Protein AF-V4YIH6-F1 (afdb_monomer_lite)

Sequence (142 aa):
MHLYVDLVLTWILFLALFPMAFVWFRQVWAIAVKRDFSSVAVKNGESPPNPAKFAPFALAANLIAGTVVLSAIIGVVGANLAKDEWTAMAGITIWCKLFFNFALSRHAHWDKTQADKAAVKQAKADAKLALQQSKQEDAGAQ

Foldseek 3Di:
DVVVVVVVVLVVVLVVLVVLLVVLVVVLCCCPPVVDQQPALDDPSDGFPDSVVRSVVSNVLSVVLSVQSVVLNVCVVVVNDDSVGSCVSNVVSVVVSVVSSVVRSCVRNVVVVVVVVVVVVVVVVVVVVVVVVVVVVVVVVD

Secondary structure (DSSP, 8-state):
-HHHHHHHHHHHHHHHHHHHHHHHHHHHHHHHTS---TTSS-BTTBPPS-GGGTHHHHHHHHHHHHHHHHHHHHHHHTT-S-HHHHHHHHHHHHHHHHHHHHHHHHHHTHHHHHHHHHHHHHHHHHHHHHHHHHHHHHHH--

Structure (mmCIF, N/CA/C/O backbone):
data_AF-V4YIH6-F1
#
_entry.id   AF-V4YIH6-F1
#
loop_
_atom_site.group_PDB
_atom_site.id
_atom_site.type_symbol
_atom_site.label_atom_id
_atom_site.label_alt_id
_atom_site.label_comp_id
_atom_site.label_asym_id
_atom_site.label_entity_id
_atom_site.label_seq_id
_atom_site.pdbx_PDB_ins_code
_atom_site.Cartn_x
_atom_site.Cartn_y
_atom_site.Cartn_z
_atom_site.occupancy
_atom_site.B_iso_or_equiv
_atom_site.auth_seq_id
_atom_site.auth_comp_id
_atom_site.auth_asym_id
_atom_site.auth_atom_id
_atom_site.pdbx_PDB_model_num
ATOM 1 N N . MET A 1 1 ? 31.218 -5.957 -12.339 1.00 64.50 1 MET A N 1
ATOM 2 C CA . MET A 1 1 ? 30.318 -6.574 -11.337 1.00 64.50 1 MET A CA 1
ATOM 3 C C . MET A 1 1 ? 29.089 -5.704 -11.065 1.00 64.50 1 MET A C 1
ATOM 5 O O . MET A 1 1 ? 27.992 -6.229 -11.148 1.00 64.50 1 MET A O 1
ATOM 9 N N . HIS A 1 2 ? 29.247 -4.390 -10.855 1.00 75.50 2 HIS A N 1
ATOM 10 C CA . HIS A 1 2 ? 28.144 -3.454 -10.558 1.00 75.50 2 HIS A CA 1
ATOM 11 C C . HIS A 1 2 ? 26.990 -3.437 -11.580 1.00 75.50 2 HIS A C 1
ATOM 13 O O . HIS A 1 2 ? 25.839 -3.534 -11.180 1.00 75.50 2 HIS A O 1
ATOM 19 N N . LEU A 1 3 ? 27.281 -3.440 -12.888 1.00 84.12 3 LEU A N 1
ATOM 20 C CA . LEU A 1 3 ? 26.244 -3.387 -13.935 1.00 84.12 3 LEU A CA 1
ATOM 21 C C . LEU A 1 3 ? 25.251 -4.559 -13.886 1.00 84.12 3 LEU A C 1
ATOM 23 O O . LEU A 1 3 ? 24.055 -4.369 -14.079 1.00 84.12 3 LEU A O 1
ATOM 27 N N . TYR A 1 4 ? 25.735 -5.771 -13.610 1.00 90.50 4 TYR A N 1
ATOM 28 C CA . TYR A 1 4 ? 24.874 -6.952 -13.519 1.00 90.50 4 TYR A CA 1
ATOM 29 C C . TYR A 1 4 ? 24.016 -6.920 -12.257 1.00 90.50 4 TYR A C 1
ATOM 31 O O . TYR A 1 4 ? 22.849 -7.293 -12.306 1.00 90.50 4 TYR A O 1
ATOM 39 N N . VAL A 1 5 ? 24.579 -6.445 -11.144 1.00 91.56 5 VAL A N 1
ATOM 40 C CA . VAL A 1 5 ? 23.852 -6.309 -9.877 1.00 91.56 5 VAL A CA 1
ATOM 41 C C . VAL A 1 5 ? 22.720 -5.295 -10.028 1.00 91.56 5 VAL A C 1
ATOM 43 O O . VAL A 1 5 ? 21.579 -5.620 -9.713 1.00 91.56 5 VAL A O 1
ATOM 46 N N . ASP A 1 6 ? 23.002 -4.116 -10.584 1.00 90.00 6 ASP A N 1
ATOM 47 C CA . ASP A 1 6 ? 21.994 -3.070 -10.787 1.00 90.00 6 ASP A CA 1
ATOM 48 C C . ASP A 1 6 ? 20.891 -3.515 -11.750 1.00 90.00 6 ASP A C 1
ATOM 50 O O . ASP A 1 6 ? 19.710 -3.272 -11.493 1.00 90.00 6 ASP A O 1
ATOM 54 N N . LEU A 1 7 ? 21.260 -4.202 -12.836 1.00 92.00 7 LEU A N 1
ATOM 55 C CA . LEU A 1 7 ? 20.307 -4.766 -13.786 1.00 92.00 7 LEU A CA 1
ATOM 56 C C . LEU A 1 7 ? 19.383 -5.766 -13.080 1.00 92.00 7 LEU A C 1
ATOM 58 O O . LEU A 1 7 ? 18.164 -5.608 -13.116 1.00 92.00 7 LEU A O 1
ATOM 62 N N . VAL A 1 8 ? 19.952 -6.756 -12.387 1.00 94.94 8 VAL A N 1
ATOM 63 C CA . VAL A 1 8 ? 19.187 -7.797 -11.686 1.00 94.94 8 VAL A CA 1
ATOM 64 C C . VAL A 1 8 ? 18.275 -7.193 -10.615 1.00 94.94 8 VAL A C 1
ATOM 66 O O . VAL A 1 8 ? 17.094 -7.531 -10.573 1.00 94.94 8 VAL A O 1
ATOM 69 N N . LEU A 1 9 ? 18.770 -6.258 -9.796 1.00 92.25 9 LEU A N 1
ATOM 70 C CA . LEU A 1 9 ? 17.965 -5.574 -8.775 1.00 92.25 9 LEU A CA 1
ATOM 71 C C . LEU A 1 9 ? 16.793 -4.800 -9.386 1.00 92.25 9 LEU A C 1
ATOM 73 O O . LEU A 1 9 ? 15.673 -4.886 -8.885 1.00 92.25 9 LEU A O 1
ATOM 77 N N . THR A 1 10 ? 17.039 -4.083 -10.484 1.00 92.38 10 THR A N 1
ATOM 78 C CA . THR A 1 10 ? 16.014 -3.312 -11.202 1.00 92.38 10 THR A CA 1
ATOM 79 C C . THR A 1 10 ? 14.907 -4.229 -11.717 1.00 92.38 10 THR A C 1
ATOM 81 O O . THR A 1 10 ? 13.729 -3.961 -11.482 1.00 92.38 10 THR A O 1
ATOM 84 N N . TRP A 1 11 ? 15.271 -5.338 -12.368 1.00 93.44 11 TRP A N 1
ATOM 85 C CA . TRP A 1 11 ? 14.302 -6.304 -12.887 1.00 93.44 11 TRP A CA 1
ATOM 86 C C . TRP A 1 11 ? 13.526 -7.004 -11.773 1.00 93.44 11 TRP A C 1
ATOM 88 O O . TRP A 1 11 ? 12.318 -7.176 -11.905 1.00 93.44 11 TRP A O 1
ATOM 98 N N . ILE A 1 12 ? 14.170 -7.358 -10.657 1.00 94.69 12 ILE A N 1
ATOM 99 C CA . ILE A 1 12 ? 13.478 -7.954 -9.506 1.00 94.69 12 ILE A CA 1
ATOM 100 C C . ILE A 1 12 ? 12.469 -6.968 -8.905 1.00 94.69 12 ILE A C 1
ATOM 102 O O . ILE A 1 12 ? 11.325 -7.353 -8.669 1.00 94.69 12 ILE A O 1
ATOM 106 N N . LEU A 1 13 ? 12.850 -5.700 -8.692 1.00 92.06 13 LEU A N 1
ATOM 107 C CA . LEU A 1 13 ? 11.923 -4.673 -8.197 1.00 92.06 13 LEU A CA 1
ATOM 108 C C . LEU A 1 13 ? 10.750 -4.475 -9.156 1.00 92.06 13 LEU A C 1
ATOM 110 O O . LEU A 1 13 ? 9.605 -4.394 -8.717 1.00 92.06 13 LEU A O 1
ATOM 114 N N . PHE A 1 14 ? 11.033 -4.421 -10.456 1.00 93.88 14 PHE A N 1
ATOM 115 C CA . PHE A 1 14 ? 10.013 -4.256 -11.480 1.00 93.88 14 PHE A CA 1
ATOM 116 C C . PHE A 1 14 ? 9.036 -5.437 -11.490 1.00 93.88 14 PHE A C 1
ATOM 118 O O . PHE A 1 14 ? 7.823 -5.247 -11.435 1.00 93.88 14 PHE A O 1
ATOM 125 N N . LEU A 1 15 ? 9.554 -6.667 -11.472 1.00 95.50 15 LEU A N 1
ATOM 126 C CA . LEU A 1 15 ? 8.737 -7.876 -11.415 1.00 95.50 15 LEU A CA 1
ATOM 127 C C . LEU A 1 15 ? 7.925 -7.962 -10.120 1.00 95.50 15 LEU A C 1
ATOM 129 O O . LEU A 1 15 ? 6.793 -8.436 -10.156 1.00 95.50 15 LEU A O 1
ATOM 133 N N . ALA A 1 16 ? 8.442 -7.455 -9.000 1.00 94.94 16 ALA A N 1
ATOM 134 C CA . ALA A 1 16 ? 7.710 -7.392 -7.738 1.00 94.94 16 ALA A CA 1
ATOM 135 C C . ALA A 1 16 ? 6.481 -6.461 -7.791 1.00 94.94 16 ALA A C 1
ATOM 137 O O . ALA A 1 16 ? 5.535 -6.662 -7.024 1.00 94.94 16 ALA A O 1
ATOM 138 N N . LEU A 1 17 ? 6.435 -5.490 -8.713 1.00 92.81 17 LEU A N 1
ATOM 139 C CA . LEU A 1 17 ? 5.266 -4.619 -8.885 1.00 92.81 17 LEU A CA 1
ATOM 140 C C . LEU A 1 17 ? 4.033 -5.376 -9.395 1.00 92.81 17 LEU A C 1
ATOM 142 O O . LEU A 1 17 ? 2.918 -5.047 -8.993 1.00 92.81 17 LEU A O 1
ATOM 146 N N . PHE A 1 18 ? 4.211 -6.415 -10.216 1.00 94.25 18 PHE A N 1
ATOM 147 C CA . PHE A 1 18 ? 3.108 -7.196 -10.793 1.00 94.25 18 PHE A CA 1
ATOM 148 C C . PHE A 1 18 ? 2.246 -7.917 -9.744 1.00 94.25 18 PHE A C 1
ATOM 150 O O . PHE A 1 18 ? 1.040 -7.646 -9.684 1.00 94.25 18 PHE A O 1
ATOM 157 N N . PRO A 1 19 ? 2.796 -8.808 -8.887 1.00 95.25 19 PRO A N 1
ATOM 158 C CA . PRO A 1 19 ? 1.997 -9.467 -7.861 1.00 95.25 19 PRO A CA 1
ATOM 159 C C . PRO A 1 19 ? 1.434 -8.454 -6.860 1.00 95.25 19 PRO A C 1
ATOM 161 O O . PRO A 1 19 ? 0.331 -8.646 -6.349 1.00 95.25 19 PRO A O 1
ATOM 164 N N . MET A 1 20 ? 2.144 -7.349 -6.611 1.00 92.81 20 MET A N 1
ATOM 165 C CA . MET A 1 20 ? 1.688 -6.337 -5.666 1.00 92.81 20 MET A CA 1
ATOM 166 C C . MET A 1 20 ? 0.472 -5.562 -6.182 1.00 92.81 20 MET A C 1
ATOM 168 O O . MET A 1 20 ? -0.528 -5.452 -5.467 1.00 92.81 20 MET A O 1
ATOM 172 N N . ALA A 1 21 ? 0.514 -5.100 -7.436 1.00 92.88 21 ALA A N 1
ATOM 173 C CA . ALA A 1 21 ? -0.622 -4.465 -8.098 1.00 92.88 21 ALA A CA 1
ATOM 174 C C . ALA A 1 21 ? -1.834 -5.404 -8.116 1.00 92.88 21 ALA A C 1
ATOM 176 O O . ALA A 1 21 ? -2.929 -5.013 -7.706 1.00 92.88 21 ALA A O 1
ATOM 177 N N . PHE A 1 22 ? -1.626 -6.670 -8.495 1.00 93.31 22 PHE A N 1
ATOM 178 C CA . PHE A 1 22 ? -2.686 -7.678 -8.513 1.00 93.31 22 PHE A CA 1
ATOM 179 C C . PHE A 1 22 ? -3.355 -7.843 -7.141 1.00 93.31 22 PHE A C 1
ATOM 181 O O . PHE A 1 22 ? -4.582 -7.833 -7.035 1.00 93.31 22 PHE A O 1
ATOM 188 N N . VAL A 1 23 ? -2.567 -7.936 -6.066 1.00 92.62 23 VAL A N 1
ATOM 189 C CA . VAL A 1 23 ? -3.086 -8.064 -4.697 1.00 92.62 23 VAL A CA 1
ATOM 190 C C . VAL A 1 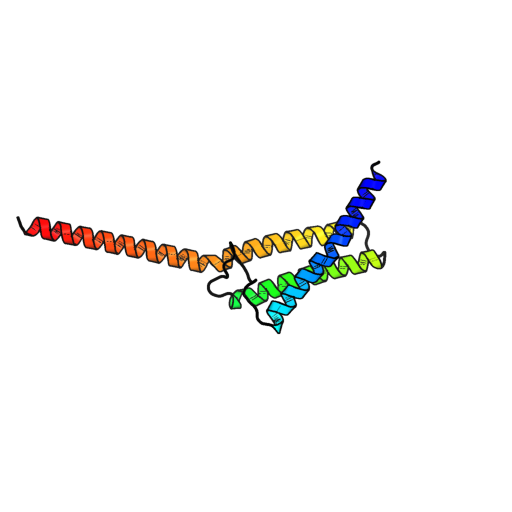23 ? -3.876 -6.827 -4.258 1.00 92.62 23 VAL A C 1
ATOM 192 O O . VAL A 1 23 ? -4.857 -6.971 -3.523 1.00 92.62 23 VAL A O 1
ATOM 195 N N . TRP A 1 24 ? -3.492 -5.621 -4.682 1.00 92.25 24 TRP A N 1
ATOM 196 C CA . TRP A 1 24 ? -4.226 -4.396 -4.344 1.00 92.25 24 TRP A CA 1
ATOM 197 C C . TRP A 1 24 ? -5.536 -4.283 -5.121 1.00 92.25 24 TRP A C 1
ATOM 199 O O . TRP A 1 24 ? -6.574 -4.047 -4.506 1.00 92.25 24 TRP A O 1
ATOM 209 N N . PHE A 1 25 ? -5.543 -4.573 -6.424 1.00 91.75 25 PHE A N 1
ATOM 210 C CA . PHE A 1 25 ? -6.784 -4.613 -7.207 1.00 91.75 25 PHE A CA 1
ATOM 211 C C . PHE A 1 25 ? -7.738 -5.715 -6.736 1.00 91.75 25 PHE A C 1
ATOM 213 O O . PHE A 1 25 ? -8.946 -5.492 -6.637 1.00 91.75 25 PHE A O 1
ATOM 220 N N . ARG A 1 26 ? -7.213 -6.884 -6.348 1.00 91.56 26 ARG A N 1
ATOM 221 C CA . ARG A 1 26 ? -8.023 -7.956 -5.752 1.00 91.56 26 ARG A CA 1
ATOM 222 C C . ARG A 1 26 ? -8.683 -7.508 -4.445 1.00 91.56 26 ARG A C 1
ATOM 224 O O . ARG A 1 26 ? -9.833 -7.863 -4.192 1.00 91.56 26 ARG A O 1
ATOM 231 N N . GLN A 1 27 ? -7.978 -6.731 -3.621 1.00 87.31 27 GLN A N 1
ATOM 232 C CA . GLN A 1 27 ? -8.542 -6.155 -2.395 1.00 87.31 27 GLN A CA 1
ATOM 233 C C . GLN A 1 27 ? -9.612 -5.102 -2.690 1.00 87.31 27 GLN A C 1
ATOM 235 O O . GLN A 1 27 ? -10.660 -5.118 -2.050 1.00 87.31 27 GLN A O 1
ATOM 240 N N . VAL A 1 28 ? -9.398 -4.241 -3.691 1.00 91.25 28 VAL A N 1
ATOM 241 C CA . VAL A 1 28 ? -10.413 -3.282 -4.161 1.00 91.25 28 VAL A CA 1
ATOM 242 C C . VAL A 1 28 ? -11.689 -4.016 -4.565 1.00 91.25 28 VAL A C 1
ATOM 244 O O . VAL A 1 28 ? -12.766 -3.659 -4.099 1.00 91.25 28 VAL A O 1
ATOM 247 N N . TRP A 1 29 ? -11.573 -5.078 -5.366 1.00 89.50 29 TRP A N 1
ATOM 248 C CA . TRP A 1 29 ? -12.717 -5.8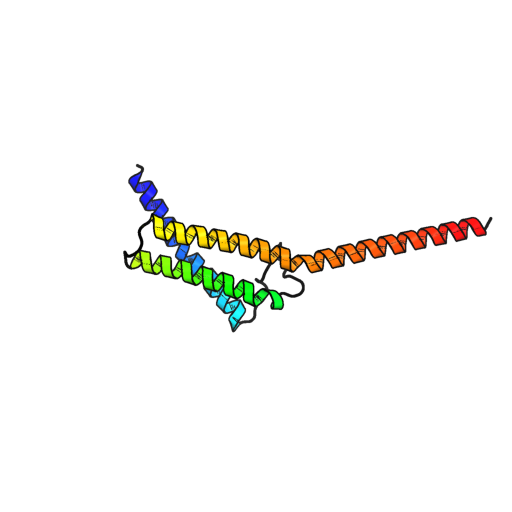92 -5.779 1.00 89.50 29 TRP A CA 1
ATOM 249 C C . TRP A 1 29 ? -13.447 -6.528 -4.588 1.00 89.50 29 TRP A C 1
ATOM 251 O O . TRP A 1 29 ? -14.677 -6.513 -4.527 1.00 89.50 29 TRP A O 1
ATOM 261 N N . ALA A 1 30 ? -12.702 -7.065 -3.617 1.00 88.56 30 ALA A N 1
ATOM 262 C CA . ALA A 1 30 ? -13.284 -7.661 -2.417 1.00 88.56 30 ALA A CA 1
ATOM 263 C C . ALA A 1 30 ? -14.090 -6.638 -1.592 1.00 88.56 30 ALA A C 1
ATOM 265 O O . ALA A 1 30 ? -15.218 -6.926 -1.196 1.00 88.56 30 ALA A O 1
ATOM 266 N N . ILE A 1 31 ? -13.560 -5.427 -1.402 1.00 88.12 31 ILE A N 1
ATOM 267 C CA . ILE A 1 31 ? -14.226 -4.376 -0.618 1.00 88.12 31 ILE A CA 1
ATOM 268 C C . ILE A 1 31 ? -15.400 -3.761 -1.397 1.00 88.12 31 ILE A C 1
ATOM 270 O O . ILE A 1 31 ? -16.469 -3.547 -0.828 1.00 88.12 31 ILE A O 1
ATOM 274 N N . ALA A 1 32 ? -15.223 -3.479 -2.690 1.00 89.00 32 ALA A N 1
ATOM 275 C CA . ALA A 1 32 ? -16.231 -2.802 -3.507 1.00 89.00 32 ALA A CA 1
ATOM 276 C C . ALA A 1 32 ? -17.404 -3.714 -3.887 1.00 89.00 32 ALA A C 1
ATOM 278 O O . ALA A 1 32 ? -18.557 -3.307 -3.761 1.00 89.00 32 ALA A O 1
ATOM 279 N N . VAL A 1 33 ? -17.118 -4.937 -4.348 1.00 88.44 33 VAL A N 1
ATOM 280 C CA . VAL A 1 33 ? -18.129 -5.839 -4.927 1.00 88.44 33 VAL A CA 1
ATOM 281 C C . VAL A 1 33 ? -18.610 -6.858 -3.907 1.00 88.44 33 VAL A C 1
ATOM 283 O O . VAL A 1 33 ? -19.809 -6.975 -3.674 1.00 88.44 33 VAL A O 1
ATOM 286 N N . LYS A 1 34 ? -17.686 -7.579 -3.259 1.00 87.62 34 LYS A N 1
ATOM 287 C CA . LYS A 1 34 ? -18.054 -8.597 -2.258 1.00 87.62 34 LYS A CA 1
ATOM 288 C C . LYS A 1 34 ? -18.457 -7.991 -0.912 1.00 87.62 34 LYS A C 1
ATOM 290 O O . LYS A 1 34 ? -18.969 -8.717 -0.067 1.00 87.62 34 LYS A O 1
ATOM 295 N N . ARG A 1 35 ? -18.228 -6.684 -0.720 1.00 83.88 35 ARG A N 1
ATOM 296 C CA . ARG A 1 35 ? -18.419 -5.967 0.552 1.00 83.88 35 ARG A CA 1
ATOM 297 C C . ARG A 1 35 ? -17.763 -6.688 1.731 1.00 83.88 35 ARG A C 1
ATOM 299 O O . ARG A 1 35 ? -18.268 -6.660 2.850 1.00 83.88 35 ARG A O 1
ATOM 306 N N . ASP A 1 36 ? -16.633 -7.337 1.462 1.00 81.19 36 ASP A N 1
ATOM 307 C CA . ASP A 1 36 ? -15.852 -8.025 2.475 1.00 81.19 36 ASP A CA 1
ATOM 308 C C . ASP A 1 36 ? -14.976 -6.998 3.198 1.00 81.19 36 ASP A C 1
ATOM 310 O O . ASP A 1 36 ? -14.039 -6.434 2.626 1.00 81.19 36 ASP A O 1
ATOM 314 N N . PHE A 1 37 ? -15.325 -6.719 4.455 1.00 82.00 37 PHE A N 1
ATOM 315 C CA . PHE A 1 37 ? -14.627 -5.746 5.295 1.00 82.00 37 PHE A CA 1
ATOM 316 C C . PHE A 1 37 ? -13.623 -6.386 6.259 1.00 82.00 37 PHE A C 1
ATOM 318 O O . PHE A 1 37 ? -13.025 -5.671 7.062 1.00 82.00 37 PHE A O 1
ATOM 325 N N . SER A 1 38 ? -13.399 -7.701 6.162 1.00 77.44 38 SER A N 1
ATOM 326 C CA . SER A 1 38 ? -12.464 -8.435 7.029 1.00 77.44 38 SER A CA 1
ATOM 327 C C . SER A 1 38 ? -11.018 -7.950 6.906 1.00 77.44 38 SER A C 1
ATOM 329 O O . SER A 1 38 ? -10.243 -8.053 7.852 1.00 77.44 38 SER A O 1
ATOM 331 N N . SER A 1 39 ? -10.652 -7.388 5.751 1.00 72.31 39 SER A N 1
ATOM 332 C CA . SER A 1 39 ? -9.317 -6.855 5.471 1.00 72.31 39 SER A CA 1
ATOM 333 C C . SER A 1 39 ? -9.174 -5.354 5.756 1.00 72.31 39 SER A C 1
ATOM 335 O O . SER A 1 39 ? -8.115 -4.778 5.500 1.00 72.31 39 SER A O 1
ATOM 337 N N . VAL A 1 40 ? -10.221 -4.684 6.252 1.00 82.19 40 VAL A N 1
ATOM 338 C CA . VAL A 1 40 ? -10.224 -3.230 6.462 1.00 82.19 40 VAL A CA 1
ATOM 339 C C . VAL A 1 40 ? -9.656 -2.884 7.834 1.00 82.19 40 VAL A C 1
ATOM 341 O O . VAL A 1 40 ? -10.189 -3.290 8.861 1.00 82.19 40 VAL A O 1
ATOM 344 N N . ALA A 1 41 ? -8.596 -2.067 7.842 1.00 80.44 41 ALA A N 1
ATOM 345 C CA . ALA A 1 41 ? -7.996 -1.496 9.052 1.00 80.44 41 ALA A CA 1
ATOM 346 C C . ALA A 1 41 ? -7.641 -2.540 10.1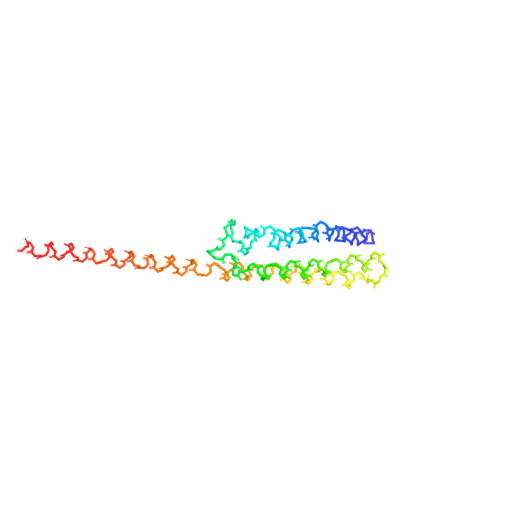34 1.00 80.44 41 ALA A C 1
ATOM 348 O O . ALA A 1 41 ? -7.713 -2.250 11.329 1.00 80.44 41 ALA A O 1
ATOM 349 N N . VAL A 1 42 ? -7.243 -3.741 9.703 1.00 81.19 42 VAL A N 1
ATOM 350 C CA . VAL A 1 42 ? -6.917 -4.868 10.582 1.00 81.19 42 VAL A CA 1
ATOM 351 C C . VAL A 1 42 ? -5.732 -4.530 11.475 1.00 81.19 42 VAL A C 1
ATOM 353 O O . VAL A 1 42 ? -4.706 -4.025 11.011 1.00 81.19 42 VAL A O 1
ATOM 356 N N . LYS A 1 43 ? -5.853 -4.859 12.759 1.00 78.19 43 LYS A N 1
ATOM 357 C CA . LYS A 1 43 ? -4.767 -4.766 13.734 1.00 78.19 43 LYS A CA 1
ATOM 358 C C . LYS A 1 43 ? -4.626 -6.119 14.422 1.00 78.19 43 LYS A C 1
ATOM 360 O O . LYS A 1 43 ? -5.578 -6.604 15.016 1.00 78.19 43 LYS A O 1
ATOM 365 N N . ASN A 1 44 ? -3.444 -6.733 14.338 1.00 74.94 44 ASN A N 1
ATOM 366 C CA . ASN A 1 44 ? -3.159 -8.059 14.914 1.00 74.94 44 ASN A CA 1
ATOM 367 C C . ASN A 1 44 ? -4.130 -9.178 14.469 1.00 74.94 44 ASN A C 1
ATOM 369 O O . ASN A 1 44 ? -4.387 -10.103 15.229 1.00 74.94 44 ASN A O 1
ATOM 373 N N . GLY A 1 45 ? -4.682 -9.097 13.255 1.00 76.88 45 GLY A N 1
ATOM 374 C CA . GLY A 1 45 ? -5.649 -10.078 12.743 1.00 76.88 45 GLY A CA 1
ATOM 375 C C . GLY A 1 45 ? -7.111 -9.802 13.112 1.00 76.88 45 GLY A C 1
ATOM 376 O O . GLY A 1 45 ? -7.990 -10.468 12.575 1.00 76.88 45 GLY A O 1
ATOM 377 N N . GLU A 1 46 ? -7.396 -8.799 13.949 1.00 77.19 46 GLU A N 1
ATOM 378 C CA . GLU A 1 46 ? -8.765 -8.391 14.281 1.00 77.19 46 GLU A CA 1
ATOM 379 C C . GLU A 1 46 ? -9.241 -7.216 13.419 1.00 77.19 46 GLU A C 1
ATOM 381 O O . GLU A 1 46 ? -8.513 -6.244 13.182 1.00 77.19 46 GLU A O 1
ATOM 386 N N . SER A 1 47 ? -10.494 -7.305 12.966 1.00 79.56 47 SER A N 1
ATOM 387 C CA . SER A 1 47 ? -11.215 -6.182 12.364 1.00 79.56 47 SER A CA 1
ATOM 388 C C . SER A 1 47 ? -11.686 -5.194 13.442 1.00 79.56 47 SER A C 1
ATOM 390 O O . SER A 1 47 ? -12.013 -5.609 14.557 1.00 79.56 47 SER A O 1
ATOM 392 N N . PRO A 1 48 ? -11.763 -3.889 13.128 1.00 79.56 48 PRO A N 1
ATOM 393 C CA . PRO A 1 48 ? -12.231 -2.880 14.074 1.00 79.56 48 PRO A CA 1
ATOM 394 C C . PRO A 1 48 ? -13.731 -3.042 14.400 1.00 79.56 48 PRO A C 1
ATOM 396 O O . PRO A 1 48 ? -14.461 -3.639 13.610 1.00 79.56 48 PRO A O 1
ATOM 399 N N . PRO A 1 49 ? -14.232 -2.446 15.504 1.00 77.12 49 PRO A N 1
ATOM 400 C CA . PRO A 1 49 ? -15.639 -2.555 15.922 1.00 77.12 49 PRO A CA 1
ATOM 401 C C . PRO A 1 49 ? -16.665 -2.098 14.874 1.00 77.12 49 PRO A C 1
ATOM 403 O O . PRO A 1 49 ? -17.789 -2.588 14.854 1.00 77.12 49 PRO A O 1
ATOM 406 N N . ASN A 1 50 ? -16.292 -1.156 14.002 1.00 81.69 50 ASN A N 1
ATOM 407 C CA . ASN A 1 50 ? -17.118 -0.709 12.882 1.00 81.69 50 ASN A CA 1
ATOM 408 C C . ASN A 1 50 ? -16.265 -0.578 11.606 1.00 81.69 50 ASN A C 1
ATOM 410 O O . ASN A 1 50 ? -15.758 0.507 11.300 1.00 81.69 50 ASN A O 1
ATOM 414 N N . PRO A 1 51 ? -16.081 -1.671 10.848 1.00 80.88 51 PRO A N 1
ATOM 415 C CA . PRO A 1 51 ? -15.206 -1.673 9.681 1.00 80.88 51 PRO A CA 1
ATOM 416 C C . PRO A 1 51 ? -15.829 -0.948 8.476 1.00 80.88 51 PRO A C 1
ATOM 418 O O . PRO A 1 51 ? -15.103 -0.406 7.643 1.00 80.88 51 PRO A O 1
ATOM 421 N N . ALA A 1 52 ? -17.162 -0.836 8.413 1.00 83.19 52 ALA A N 1
ATOM 422 C CA . ALA A 1 52 ? -17.869 -0.166 7.319 1.00 83.19 52 ALA A CA 1
ATOM 423 C C . ALA A 1 52 ? -17.527 1.331 7.210 1.00 83.19 52 ALA A C 1
ATOM 425 O O . ALA A 1 52 ? -17.426 1.859 6.103 1.00 83.19 52 ALA A O 1
ATOM 426 N N . LYS A 1 53 ? -17.273 2.006 8.341 1.00 84.94 53 LYS A N 1
ATOM 427 C CA . LYS A 1 53 ? -16.838 3.415 8.371 1.00 84.94 53 LYS A CA 1
ATOM 428 C C . LYS A 1 53 ? -15.475 3.626 7.699 1.00 84.94 53 LYS A C 1
ATOM 430 O O . LYS A 1 53 ? -15.239 4.671 7.098 1.00 84.94 53 LYS A O 1
ATOM 435 N N . PHE A 1 54 ? -14.581 2.640 7.793 1.00 85.88 54 PHE A N 1
ATOM 436 C CA . PHE A 1 54 ? -13.207 2.727 7.283 1.00 85.88 54 PHE A CA 1
ATOM 437 C C . PHE A 1 54 ? -13.020 2.076 5.907 1.00 85.88 54 PHE A C 1
ATOM 439 O O . PHE A 1 54 ? -12.005 2.305 5.246 1.00 85.88 54 PHE A O 1
ATOM 446 N N . ALA A 1 55 ? -14.017 1.320 5.444 1.00 86.31 55 ALA A N 1
ATOM 447 C CA . ALA A 1 55 ? -14.037 0.685 4.134 1.00 86.31 55 ALA A CA 1
ATOM 448 C C . ALA A 1 55 ? -13.773 1.642 2.954 1.00 86.31 55 ALA A C 1
ATOM 450 O O . ALA A 1 55 ? -12.930 1.291 2.127 1.00 86.31 55 ALA A O 1
ATOM 451 N N . PRO A 1 56 ? -14.393 2.841 2.849 1.00 87.19 56 PRO A N 1
ATOM 452 C CA . PRO A 1 56 ? -14.125 3.737 1.720 1.00 87.19 56 PRO A CA 1
ATOM 453 C C . PRO A 1 56 ? -12.677 4.244 1.696 1.00 87.19 56 PRO A C 1
ATOM 455 O O . PRO A 1 56 ? -12.095 4.376 0.623 1.00 87.19 56 PRO A O 1
ATOM 458 N N . PHE A 1 57 ? -12.055 4.459 2.860 1.00 89.31 57 PHE A N 1
ATOM 459 C CA . PHE A 1 57 ? -10.653 4.875 2.947 1.00 89.31 57 PHE A CA 1
ATOM 460 C C . PHE A 1 57 ? -9.698 3.753 2.531 1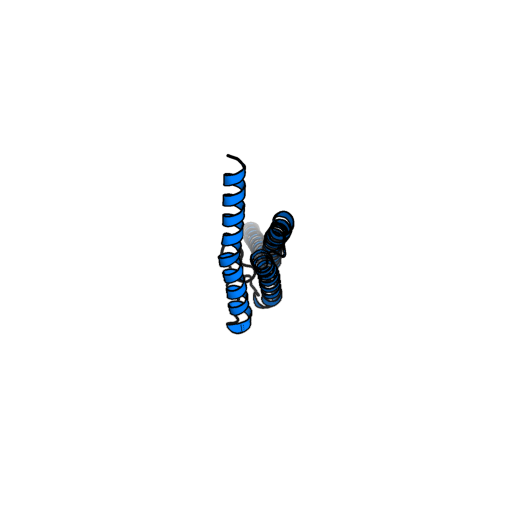.00 89.31 57 PHE A C 1
ATOM 462 O O . PHE A 1 57 ? -8.763 3.987 1.768 1.00 89.31 57 PHE A O 1
ATOM 469 N N . ALA A 1 58 ? -9.951 2.523 2.987 1.00 89.62 58 ALA A N 1
ATOM 470 C CA . ALA A 1 58 ? -9.170 1.359 2.575 1.00 89.62 58 ALA A CA 1
ATOM 471 C C . ALA A 1 58 ? -9.340 1.058 1.076 1.00 89.62 58 ALA A C 1
ATOM 473 O O . ALA A 1 58 ? -8.369 0.712 0.400 1.00 89.62 58 ALA A O 1
ATOM 474 N N . LEU A 1 59 ? -10.553 1.225 0.543 1.00 92.19 59 LEU A N 1
ATOM 475 C CA . LEU A 1 59 ? -10.838 1.097 -0.883 1.00 92.19 59 LEU A CA 1
ATOM 476 C C . LEU A 1 59 ? -10.041 2.125 -1.692 1.00 92.19 59 LEU A C 1
ATOM 478 O O . LEU A 1 59 ? -9.301 1.743 -2.596 1.00 92.19 59 LEU A O 1
ATOM 482 N N . ALA A 1 60 ? -10.153 3.408 -1.334 1.00 92.12 60 ALA A N 1
ATOM 483 C CA . ALA A 1 60 ? -9.456 4.495 -2.013 1.00 92.12 60 ALA A CA 1
ATOM 484 C C . ALA A 1 60 ? -7.936 4.298 -1.976 1.00 92.12 60 ALA A C 1
ATOM 486 O O . ALA A 1 60 ? -7.282 4.410 -3.008 1.00 92.12 60 ALA A O 1
ATOM 487 N N . ALA A 1 61 ? -7.375 3.923 -0.823 1.00 92.19 61 ALA A N 1
ATOM 488 C CA . ALA A 1 61 ? -5.941 3.691 -0.687 1.00 92.19 61 ALA A CA 1
ATOM 489 C C . ALA A 1 61 ? -5.436 2.553 -1.588 1.00 92.19 61 ALA A C 1
ATOM 491 O O . ALA A 1 61 ? -4.418 2.713 -2.258 1.00 92.19 61 ALA A O 1
ATOM 492 N N . ASN A 1 62 ? -6.144 1.417 -1.645 1.00 92.81 62 ASN A N 1
ATOM 493 C CA . ASN A 1 62 ? -5.744 0.308 -2.518 1.00 92.81 62 ASN A CA 1
ATOM 494 C C . ASN A 1 62 ? -5.958 0.633 -4.003 1.00 92.81 62 ASN A C 1
ATOM 496 O O . ASN A 1 62 ? -5.149 0.211 -4.825 1.00 92.81 62 ASN A O 1
ATOM 500 N N . LEU A 1 63 ? -6.998 1.400 -4.348 1.00 94.19 63 LEU A N 1
ATOM 501 C CA . LEU A 1 63 ? -7.254 1.821 -5.724 1.00 94.19 63 LEU A CA 1
ATOM 502 C C . LEU A 1 63 ? -6.182 2.802 -6.212 1.00 94.19 63 LEU A C 1
ATOM 504 O O . LEU A 1 63 ? -5.606 2.588 -7.270 1.00 94.19 63 LEU A O 1
ATOM 508 N N . ILE A 1 64 ? -5.872 3.838 -5.428 1.00 95.06 64 ILE A N 1
ATOM 509 C CA . ILE A 1 64 ? -4.836 4.824 -5.766 1.00 95.06 64 ILE A CA 1
ATOM 510 C C . ILE A 1 64 ? -3.481 4.128 -5.887 1.00 95.06 64 ILE A C 1
ATOM 512 O O . ILE A 1 64 ? -2.798 4.290 -6.894 1.00 95.06 64 ILE A O 1
ATOM 516 N N . ALA A 1 65 ? -3.115 3.303 -4.902 1.00 94.00 65 ALA A N 1
ATOM 517 C CA . ALA A 1 65 ? -1.845 2.588 -4.930 1.00 94.00 65 ALA A CA 1
ATOM 518 C C . ALA A 1 65 ? -1.757 1.624 -6.126 1.00 94.00 65 ALA A C 1
ATOM 520 O O . ALA A 1 65 ? -0.742 1.598 -6.821 1.00 94.00 65 ALA A O 1
ATOM 521 N N . GLY A 1 66 ? -2.831 0.871 -6.398 1.00 93.44 66 GLY A N 1
ATOM 522 C CA . GLY A 1 66 ? -2.931 -0.023 -7.553 1.00 93.44 66 GLY A CA 1
ATOM 523 C C . GLY A 1 66 ? -2.757 0.722 -8.870 1.00 93.44 66 GLY A C 1
ATOM 524 O O . GLY A 1 66 ? -1.946 0.314 -9.696 1.00 93.44 66 GLY A O 1
ATOM 525 N N . THR A 1 67 ? -3.457 1.844 -9.039 1.00 95.56 67 THR A N 1
ATOM 526 C CA . THR A 1 67 ? -3.378 2.676 -10.244 1.00 95.56 67 THR A CA 1
ATOM 527 C C . THR A 1 67 ? -1.985 3.262 -10.443 1.00 95.56 67 THR A C 1
ATOM 529 O O . THR A 1 67 ? -1.462 3.180 -11.547 1.00 95.56 67 THR A O 1
ATOM 532 N N . VAL A 1 68 ? -1.339 3.802 -9.403 1.00 95.81 68 VAL A N 1
ATOM 533 C CA . VAL A 1 68 ? 0.013 4.376 -9.544 1.00 95.81 68 VAL A CA 1
ATOM 534 C C . VAL A 1 68 ? 1.036 3.306 -9.925 1.00 95.81 68 VAL A C 1
ATOM 536 O O . VAL A 1 68 ? 1.847 3.529 -10.824 1.00 95.81 68 VAL A O 1
ATOM 539 N N . VAL A 1 69 ? 0.978 2.125 -9.300 1.00 94.81 69 VAL A N 1
ATOM 540 C CA . VAL A 1 69 ? 1.875 1.016 -9.660 1.00 94.81 69 VAL A CA 1
ATOM 541 C C . VAL A 1 69 ? 1.579 0.491 -11.063 1.00 94.81 69 VAL A C 1
ATOM 543 O O . VAL A 1 69 ? 2.513 0.206 -11.807 1.00 94.81 69 VAL A O 1
ATOM 546 N N . LEU A 1 70 ? 0.310 0.415 -11.466 1.00 94.81 70 LEU A N 1
ATOM 547 C CA . LEU A 1 70 ? -0.057 0.035 -12.828 1.00 94.81 70 LEU A CA 1
ATOM 548 C C . LEU A 1 70 ? 0.480 1.037 -13.860 1.00 94.81 70 LEU A C 1
ATOM 550 O O . LEU A 1 70 ? 1.057 0.620 -14.862 1.00 94.81 70 LEU A O 1
ATOM 554 N N . SER A 1 71 ? 0.363 2.340 -13.595 1.00 93.75 71 SER A N 1
ATOM 555 C CA . SER A 1 71 ? 0.941 3.388 -14.443 1.00 93.75 71 SER A CA 1
ATOM 556 C C . SER A 1 71 ? 2.463 3.267 -14.544 1.00 93.75 71 SER A C 1
ATOM 558 O O . SER A 1 71 ? 3.008 3.405 -15.637 1.00 93.75 71 SER A O 1
ATOM 560 N N . ALA A 1 72 ? 3.150 2.948 -13.440 1.00 94.25 72 ALA A N 1
ATOM 561 C CA . ALA A 1 72 ? 4.590 2.692 -13.454 1.00 94.25 72 ALA A CA 1
ATOM 562 C C . ALA A 1 72 ? 4.944 1.472 -14.324 1.00 94.25 72 ALA A C 1
ATOM 564 O O . ALA A 1 72 ? 5.867 1.547 -15.132 1.00 94.25 72 ALA A O 1
ATOM 565 N N . ILE A 1 73 ? 4.178 0.376 -14.224 1.00 93.75 73 ILE A N 1
ATOM 566 C CA . ILE A 1 73 ? 4.373 -0.818 -15.063 1.00 93.75 73 ILE A CA 1
ATOM 567 C C . ILE A 1 73 ? 4.218 -0.473 -16.547 1.00 93.75 73 ILE A C 1
ATOM 569 O O . ILE A 1 73 ? 5.101 -0.785 -17.346 1.00 93.75 73 ILE A O 1
ATOM 573 N N . ILE A 1 74 ? 3.124 0.202 -16.911 1.00 94.25 74 ILE A N 1
ATOM 574 C CA . ILE A 1 74 ? 2.849 0.612 -18.295 1.00 94.25 74 ILE A CA 1
ATOM 575 C C . ILE A 1 74 ? 3.960 1.531 -18.816 1.00 94.25 74 ILE A C 1
ATOM 577 O O . ILE A 1 74 ? 4.425 1.357 -19.941 1.00 94.25 74 ILE A O 1
ATOM 581 N N . GLY A 1 75 ? 4.420 2.478 -17.998 1.00 91.94 75 GLY A N 1
ATOM 582 C CA . GLY A 1 75 ? 5.480 3.404 -18.374 1.00 91.94 75 GLY A CA 1
ATOM 583 C C . GLY A 1 75 ? 6.828 2.737 -18.630 1.00 91.94 75 GLY A C 1
ATOM 584 O O . GLY A 1 75 ? 7.496 3.090 -19.598 1.00 91.94 75 GLY A O 1
ATOM 585 N N . VAL A 1 76 ? 7.207 1.739 -17.826 1.00 92.31 76 VAL A N 1
ATOM 586 C CA . VAL A 1 76 ? 8.436 0.959 -18.054 1.00 92.31 76 VAL A CA 1
ATOM 587 C C . VAL A 1 76 ? 8.319 0.108 -19.319 1.00 92.31 76 VAL A C 1
ATOM 589 O O . VAL A 1 76 ? 9.227 0.125 -20.145 1.00 92.31 76 VAL A O 1
ATOM 592 N N . VAL A 1 77 ? 7.195 -0.594 -19.514 1.00 92.62 77 VAL A N 1
ATOM 593 C CA . VAL A 1 77 ? 6.972 -1.429 -20.713 1.00 92.62 77 VAL A CA 1
ATOM 594 C C . VAL A 1 77 ? 6.950 -0.585 -21.988 1.00 92.62 77 VAL A C 1
ATOM 596 O O . VAL A 1 77 ? 7.494 -0.998 -23.007 1.00 92.62 77 VAL A O 1
ATOM 599 N N . GLY A 1 78 ? 6.358 0.609 -21.931 1.00 91.69 78 GLY A N 1
ATOM 600 C CA . GLY A 1 78 ? 6.336 1.556 -23.044 1.00 91.69 78 GLY A CA 1
ATOM 601 C C . GLY A 1 78 ? 7.644 2.324 -23.260 1.00 91.69 78 GLY A C 1
ATOM 602 O O . GLY A 1 78 ? 7.666 3.190 -24.126 1.00 91.69 78 GLY A O 1
ATOM 603 N N . ALA A 1 79 ? 8.698 2.053 -22.477 1.00 83.81 79 ALA A N 1
ATOM 604 C CA . ALA A 1 79 ? 9.971 2.783 -22.484 1.00 83.81 79 ALA A CA 1
ATOM 605 C C . ALA A 1 79 ? 9.838 4.305 -22.244 1.00 83.81 79 ALA A C 1
ATOM 607 O O . ALA A 1 79 ? 10.666 5.088 -22.702 1.00 83.81 79 ALA A O 1
ATOM 608 N N . ASN A 1 80 ? 8.803 4.723 -21.506 1.00 83.00 80 ASN A N 1
ATOM 609 C CA . ASN A 1 80 ? 8.486 6.128 -21.225 1.00 83.00 80 ASN A CA 1
ATOM 610 C C . ASN A 1 80 ? 8.991 6.623 -19.862 1.00 83.00 80 ASN A C 1
ATOM 612 O O . ASN A 1 80 ? 8.941 7.821 -19.610 1.00 83.00 80 ASN A O 1
ATOM 616 N N . LEU A 1 81 ? 9.422 5.727 -18.969 1.00 85.94 81 LEU A N 1
ATOM 617 C CA . LEU A 1 81 ? 9.833 6.069 -17.603 1.00 85.94 81 LEU A CA 1
ATOM 618 C C . LEU A 1 81 ? 11.254 5.576 -17.327 1.00 85.94 81 LEU A C 1
ATOM 620 O O . LEU A 1 81 ? 11.538 4.376 -17.418 1.00 85.94 81 LEU A O 1
ATOM 624 N N . ALA A 1 82 ? 12.137 6.503 -16.954 1.00 90.69 82 ALA A N 1
ATOM 625 C CA . ALA A 1 82 ? 13.493 6.175 -16.538 1.00 90.69 82 ALA A CA 1
ATOM 626 C C . ALA A 1 82 ? 13.485 5.437 -15.189 1.00 90.69 82 ALA A C 1
ATOM 628 O O . ALA A 1 82 ? 12.535 5.533 -14.406 1.00 90.69 82 ALA A O 1
ATOM 629 N N . LYS A 1 83 ? 14.571 4.707 -14.891 1.00 89.56 83 LYS A N 1
ATOM 630 C CA . LYS A 1 83 ? 14.705 3.922 -13.651 1.00 89.56 83 LYS A CA 1
ATOM 631 C C . LYS A 1 83 ? 14.380 4.743 -12.405 1.00 89.56 83 LYS A C 1
ATOM 633 O O . LYS A 1 83 ? 13.611 4.300 -11.555 1.00 89.56 83 LYS A O 1
ATOM 638 N N . ASP A 1 84 ? 14.951 5.933 -12.312 1.00 91.81 84 ASP A N 1
ATOM 639 C CA . ASP A 1 84 ? 14.846 6.768 -11.117 1.00 91.81 84 ASP A CA 1
ATOM 640 C C . ASP A 1 84 ? 13.416 7.294 -10.913 1.00 91.81 84 ASP A C 1
ATOM 642 O O . ASP A 1 84 ? 12.964 7.445 -9.782 1.00 91.81 84 ASP A O 1
ATOM 646 N N . GLU A 1 85 ? 12.654 7.475 -11.992 1.00 92.94 85 GLU A N 1
ATOM 647 C CA . GLU A 1 85 ? 11.276 7.967 -11.940 1.00 92.94 85 GLU A CA 1
ATOM 648 C C . GLU A 1 85 ? 10.310 6.879 -11.467 1.00 92.94 85 GLU A C 1
ATOM 650 O O . GLU A 1 85 ? 9.582 7.071 -10.490 1.00 92.94 85 GLU A O 1
ATOM 655 N N . TRP A 1 86 ? 10.317 5.704 -12.113 1.00 93.94 86 TRP A N 1
ATOM 656 C CA . TRP A 1 86 ? 9.375 4.644 -11.744 1.00 93.94 86 TRP A CA 1
ATOM 657 C C . TRP A 1 86 ? 9.698 4.050 -10.371 1.00 93.94 86 TRP A C 1
ATOM 659 O O . TRP A 1 86 ? 8.777 3.697 -9.631 1.00 93.94 86 TRP A O 1
ATOM 669 N N . THR A 1 87 ? 10.981 3.972 -9.994 1.00 94.31 87 THR A N 1
ATOM 670 C CA . THR A 1 87 ? 11.378 3.506 -8.657 1.00 94.31 87 THR A CA 1
ATOM 671 C C . THR A 1 87 ? 10.992 4.513 -7.577 1.00 94.31 87 THR A C 1
ATOM 673 O O . THR A 1 87 ? 10.496 4.093 -6.530 1.00 94.31 87 THR A O 1
ATOM 676 N N . ALA A 1 88 ? 11.118 5.822 -7.834 1.00 95.06 88 ALA A N 1
ATOM 677 C CA . ALA A 1 88 ? 10.627 6.854 -6.924 1.00 95.06 88 ALA A CA 1
ATOM 678 C C . ALA A 1 88 ? 9.103 6.786 -6.769 1.00 95.06 88 ALA A C 1
ATOM 680 O O . ALA A 1 88 ? 8.611 6.749 -5.640 1.00 95.06 88 ALA A O 1
ATOM 681 N N . MET A 1 89 ? 8.357 6.687 -7.878 1.00 94.44 89 MET A N 1
ATOM 682 C CA . MET A 1 89 ? 6.895 6.548 -7.872 1.00 94.44 89 MET A CA 1
ATOM 683 C C . MET A 1 89 ? 6.436 5.300 -7.111 1.00 94.44 89 MET A C 1
ATOM 685 O O . MET A 1 89 ? 5.548 5.378 -6.259 1.00 94.44 89 MET A O 1
ATOM 689 N N . ALA A 1 90 ? 7.039 4.143 -7.395 1.00 93.94 90 ALA A N 1
ATOM 690 C CA . ALA A 1 90 ? 6.705 2.893 -6.725 1.00 93.94 90 ALA A CA 1
ATOM 691 C C . ALA A 1 90 ? 7.064 2.945 -5.234 1.00 93.94 90 ALA A C 1
ATOM 693 O O . ALA A 1 90 ? 6.237 2.605 -4.387 1.00 93.94 90 ALA A O 1
ATOM 694 N N . GLY A 1 91 ? 8.268 3.422 -4.910 1.00 93.44 91 GLY A N 1
ATOM 695 C CA . GLY A 1 91 ? 8.762 3.541 -3.544 1.00 93.44 91 GLY A CA 1
ATOM 696 C C . GLY A 1 91 ? 7.866 4.428 -2.689 1.00 93.44 91 GLY A C 1
ATOM 697 O O . GLY A 1 91 ? 7.365 3.972 -1.659 1.00 93.44 91 GLY A O 1
ATOM 698 N N . ILE A 1 92 ? 7.600 5.665 -3.128 1.00 95.56 92 ILE A N 1
ATOM 699 C CA . ILE A 1 92 ? 6.755 6.591 -2.364 1.00 95.56 92 ILE A CA 1
ATOM 700 C C . ILE A 1 92 ? 5.337 6.042 -2.198 1.00 95.56 92 ILE A C 1
ATOM 702 O O . ILE A 1 92 ? 4.790 6.092 -1.102 1.00 95.56 92 ILE A O 1
ATOM 706 N N . THR A 1 93 ? 4.771 5.426 -3.237 1.00 95.38 93 THR A N 1
ATOM 707 C CA . THR A 1 93 ? 3.431 4.826 -3.176 1.00 95.38 93 THR A CA 1
ATOM 708 C C . THR A 1 93 ? 3.361 3.712 -2.139 1.00 95.38 93 THR A C 1
ATOM 710 O O . THR A 1 93 ? 2.434 3.684 -1.327 1.00 95.38 93 THR A O 1
ATOM 713 N N . ILE A 1 94 ? 4.348 2.810 -2.128 1.00 93.81 94 ILE A N 1
ATOM 714 C CA . ILE A 1 94 ? 4.419 1.711 -1.160 1.00 93.81 94 ILE A CA 1
ATOM 715 C C . ILE A 1 94 ? 4.542 2.270 0.262 1.00 93.81 94 ILE A C 1
ATOM 717 O O . ILE A 1 94 ? 3.769 1.869 1.135 1.00 93.81 94 ILE A O 1
ATOM 721 N N . TRP A 1 95 ? 5.445 3.226 0.494 1.00 95.19 95 TRP A N 1
ATOM 722 C CA . TRP A 1 95 ? 5.631 3.838 1.813 1.00 95.19 95 TRP A CA 1
ATOM 723 C C . TRP A 1 95 ? 4.389 4.592 2.288 1.00 95.19 95 TRP A C 1
ATOM 725 O O . TRP A 1 95 ? 3.921 4.358 3.403 1.00 95.19 95 TRP A O 1
ATOM 735 N N . CYS A 1 96 ? 3.797 5.432 1.440 1.00 94.62 96 CYS A N 1
ATOM 736 C CA . CYS A 1 96 ? 2.558 6.138 1.752 1.00 94.62 96 CYS A CA 1
ATOM 737 C C . CYS A 1 96 ? 1.430 5.161 2.090 1.00 94.62 96 CYS A C 1
ATOM 739 O O . CYS A 1 96 ? 0.730 5.355 3.081 1.00 94.62 96 CYS A O 1
ATOM 741 N N . LYS A 1 97 ? 1.279 4.074 1.326 1.00 90.94 97 LYS A N 1
ATOM 742 C CA . LYS A 1 97 ? 0.254 3.054 1.576 1.00 90.94 97 LYS A CA 1
ATOM 743 C C . LYS A 1 97 ? 0.483 2.309 2.892 1.00 90.94 97 LYS A C 1
ATOM 745 O O . LYS A 1 97 ? -0.479 2.040 3.614 1.00 90.94 97 LYS A O 1
ATOM 750 N N . LEU A 1 98 ? 1.735 1.995 3.227 1.00 92.75 98 LEU A N 1
ATOM 751 C CA . LEU A 1 98 ? 2.093 1.384 4.510 1.00 92.75 98 LEU A CA 1
ATOM 752 C C . LEU A 1 98 ? 1.764 2.313 5.683 1.00 92.75 98 LEU A C 1
ATOM 754 O O . LEU A 1 98 ? 1.070 1.892 6.611 1.00 92.75 98 LEU A O 1
ATOM 758 N N . PHE A 1 99 ? 2.189 3.577 5.623 1.00 93.19 99 PHE A N 1
ATOM 759 C CA . PHE A 1 99 ? 1.894 4.555 6.672 1.00 93.19 99 PHE A CA 1
ATOM 760 C C . PHE A 1 99 ? 0.399 4.844 6.796 1.00 93.19 99 PHE A C 1
ATOM 762 O O . PHE A 1 99 ? -0.117 4.935 7.910 1.00 93.19 99 PHE A O 1
ATOM 769 N N . PHE A 1 100 ? -0.319 4.919 5.676 1.00 92.88 100 PHE A N 1
ATOM 770 C CA . PHE A 1 100 ? -1.762 5.116 5.674 1.00 92.88 100 PHE A CA 1
ATOM 771 C C . PHE A 1 100 ? -2.492 3.946 6.338 1.00 92.88 100 PHE A C 1
ATOM 773 O O . PHE A 1 100 ? -3.310 4.163 7.229 1.00 92.88 100 PHE A O 1
ATOM 780 N N . ASN A 1 101 ? -2.155 2.701 5.982 1.00 88.50 101 ASN A N 1
ATOM 781 C CA . ASN A 1 101 ? -2.728 1.518 6.629 1.00 88.50 101 ASN A CA 1
ATOM 782 C C . ASN A 1 101 ? -2.404 1.471 8.126 1.00 88.50 101 ASN A C 1
ATOM 784 O O . ASN A 1 101 ? -3.268 1.131 8.938 1.00 88.50 101 ASN A O 1
ATOM 788 N N . PHE A 1 102 ? -1.182 1.848 8.506 1.00 89.56 102 PHE A N 1
ATOM 789 C CA . PHE A 1 102 ? -0.790 1.936 9.907 1.00 89.56 102 PHE A CA 1
ATOM 790 C C . PHE A 1 102 ? -1.638 2.964 10.668 1.00 89.56 102 PHE A C 1
ATOM 792 O O . PHE A 1 102 ? -2.222 2.632 11.704 1.00 89.56 102 PHE A O 1
ATOM 799 N N . ALA A 1 103 ? -1.771 4.182 10.138 1.00 89.62 103 ALA A N 1
ATOM 800 C CA . ALA A 1 103 ? -2.583 5.237 10.737 1.00 89.62 103 ALA A CA 1
ATOM 801 C C . ALA A 1 103 ? -4.065 4.835 10.825 1.00 89.62 103 ALA A C 1
ATOM 803 O O . ALA A 1 103 ? -4.678 4.964 11.888 1.00 89.62 103 ALA A O 1
ATOM 804 N N . LEU A 1 104 ? -4.617 4.269 9.748 1.00 87.75 104 LEU A N 1
ATOM 805 C CA . LEU A 1 104 ? -6.010 3.830 9.671 1.00 87.75 104 LEU A CA 1
ATOM 806 C C . LEU A 1 104 ? -6.311 2.713 10.680 1.00 87.75 104 LEU A C 1
ATOM 808 O O . LEU A 1 104 ? -7.302 2.798 11.401 1.00 87.75 104 LEU A O 1
ATOM 812 N N . SER A 1 105 ? -5.432 1.708 10.797 1.00 85.75 105 SER A N 1
ATOM 813 C CA . SER A 1 105 ? -5.588 0.617 11.775 1.00 85.75 105 SER A CA 1
ATOM 814 C C . SER A 1 105 ? -5.623 1.132 13.216 1.00 85.75 105 SER A C 1
ATOM 816 O O . SER A 1 105 ? -6.404 0.652 14.042 1.00 85.75 105 SER A O 1
ATOM 818 N N . ARG A 1 106 ? -4.804 2.147 13.526 1.00 85.44 106 ARG A N 1
ATOM 819 C CA . ARG A 1 106 ? -4.719 2.733 14.864 1.00 85.44 106 ARG A CA 1
ATOM 820 C C . ARG A 1 106 ? -5.915 3.622 15.170 1.00 85.44 106 ARG A C 1
ATOM 822 O O . ARG A 1 106 ? -6.441 3.540 16.277 1.00 85.44 106 ARG A O 1
ATOM 829 N N . HIS A 1 107 ? -6.362 4.413 14.201 1.00 85.62 107 HIS A N 1
ATOM 830 C CA . HIS A 1 107 ? -7.550 5.242 14.353 1.00 85.62 107 HIS A CA 1
ATOM 831 C C . HIS A 1 107 ? -8.816 4.384 14.523 1.00 85.62 107 HIS A C 1
ATOM 833 O O . HIS A 1 107 ? -9.614 4.645 15.417 1.00 85.62 107 HIS A O 1
ATOM 839 N N . ALA A 1 108 ? -8.947 3.293 13.762 1.00 84.06 108 ALA A N 1
ATOM 840 C CA . ALA A 1 108 ? -10.113 2.409 13.815 1.00 84.06 108 ALA A CA 1
ATOM 841 C C . ALA A 1 108 ? -10.243 1.586 15.113 1.00 84.06 108 ALA A C 1
ATOM 843 O O . ALA A 1 108 ? -11.343 1.178 15.476 1.00 84.06 108 ALA A O 1
ATOM 844 N N . HIS A 1 109 ? -9.141 1.348 15.832 1.00 82.12 109 HIS A N 1
ATOM 845 C CA . HIS A 1 109 ? -9.130 0.608 17.105 1.00 82.12 109 HIS A CA 1
ATOM 846 C C . HIS A 1 109 ? -9.120 1.511 18.348 1.00 82.12 109 HIS A C 1
ATOM 848 O O . HIS A 1 109 ? -9.085 1.010 19.479 1.00 82.12 109 HIS A O 1
ATOM 854 N N . TRP A 1 110 ? -9.128 2.833 18.164 1.00 78.19 110 TRP A N 1
ATOM 855 C CA . TRP A 1 110 ? -9.108 3.777 19.280 1.00 78.19 110 TRP A CA 1
ATOM 856 C C . TRP A 1 110 ? -10.377 3.659 20.134 1.00 78.19 110 TRP A C 1
ATOM 858 O O . TRP A 1 110 ? -10.283 3.616 21.358 1.00 78.19 110 TRP A O 1
ATOM 868 N N . ASP A 1 111 ? -11.538 3.482 19.500 1.00 72.12 111 ASP A N 1
ATOM 869 C CA . ASP A 1 111 ? -12.832 3.380 20.186 1.00 72.12 111 ASP A CA 1
ATOM 870 C C . ASP A 1 111 ? -12.922 2.1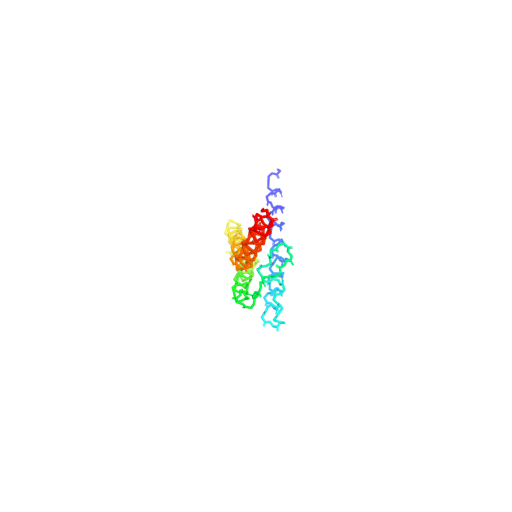36 21.092 1.00 72.12 111 ASP A C 1
ATOM 872 O O . ASP A 1 111 ? -13.310 2.250 22.255 1.00 72.12 111 ASP A O 1
ATOM 876 N N . LYS A 1 112 ? -12.459 0.967 20.614 1.00 71.12 112 LYS A N 1
ATOM 877 C CA . LYS A 1 112 ? -12.364 -0.277 21.415 1.00 71.12 112 LYS A CA 1
ATOM 878 C C . LYS A 1 112 ? -11.490 -0.069 22.654 1.00 71.12 112 LYS A C 1
ATOM 880 O O . LYS A 1 112 ? -11.883 -0.388 23.769 1.00 71.12 112 LYS A O 1
ATOM 885 N N . THR A 1 113 ? -10.338 0.573 22.461 1.00 73.44 113 THR A N 1
ATOM 886 C CA . THR A 1 113 ? -9.378 0.847 23.541 1.00 73.44 113 THR A CA 1
ATOM 887 C C . THR A 1 113 ? -9.981 1.739 24.635 1.00 73.44 113 THR A C 1
ATOM 889 O O . THR A 1 113 ? -9.652 1.583 25.811 1.00 73.44 113 THR A O 1
ATOM 892 N N . GLN A 1 114 ? -10.849 2.687 24.271 1.00 70.94 114 GLN A N 1
ATOM 893 C CA . GLN A 1 114 ? -11.507 3.580 25.229 1.00 70.94 114 GLN A CA 1
ATOM 894 C C . GLN A 1 114 ? -12.633 2.872 25.992 1.00 70.94 114 GLN A C 1
ATOM 896 O O . GLN A 1 114 ? -12.741 3.058 27.205 1.00 70.94 114 GLN A O 1
ATOM 901 N N . ALA A 1 115 ? -13.418 2.032 25.311 1.00 75.44 115 ALA A N 1
ATOM 902 C CA . ALA A 1 115 ? -14.456 1.216 25.939 1.00 75.44 115 ALA A CA 1
ATOM 903 C C . ALA A 1 115 ? -13.866 0.245 26.980 1.00 75.44 115 ALA A C 1
ATOM 905 O O . ALA A 1 115 ? -14.326 0.218 28.122 1.00 75.44 115 ALA A O 1
ATOM 906 N N . ASP A 1 116 ? -12.780 -0.456 26.634 1.00 80.31 116 ASP A N 1
ATOM 907 C CA . ASP A 1 116 ? -12.093 -1.386 27.543 1.00 80.31 116 ASP A CA 1
ATOM 908 C C . ASP A 1 116 ? -11.567 -0.663 28.795 1.00 80.31 116 ASP A C 1
ATOM 910 O O . ASP A 1 116 ? -11.732 -1.123 29.928 1.00 80.31 116 ASP A O 1
ATOM 914 N N . LYS A 1 117 ? -10.977 0.528 28.616 1.00 82.25 117 LYS A N 1
ATOM 915 C CA . LYS A 1 117 ? -10.496 1.362 29.729 1.00 82.25 117 LYS A CA 1
ATOM 916 C C . LYS A 1 117 ? -11.628 1.830 30.643 1.00 82.25 117 LYS A C 1
ATOM 918 O O . LYS A 1 117 ? -11.437 1.869 31.860 1.00 82.25 117 LYS A O 1
ATOM 923 N N . ALA A 1 118 ? -12.778 2.198 30.079 1.00 81.44 118 ALA A N 1
ATOM 924 C CA . ALA A 1 118 ? -13.944 2.618 30.850 1.00 81.44 118 ALA A CA 1
ATOM 925 C C . ALA A 1 118 ? -14.509 1.458 31.684 1.00 81.44 118 ALA A C 1
ATOM 927 O O . ALA A 1 118 ? -14.728 1.632 32.883 1.00 81.44 118 ALA A O 1
ATOM 928 N N . ALA A 1 119 ? -14.632 0.265 31.092 1.00 85.88 119 ALA A N 1
ATOM 929 C CA . ALA A 1 119 ? -15.093 -0.938 31.783 1.00 85.88 119 ALA A CA 1
ATOM 930 C C . ALA A 1 119 ? -14.168 -1.332 32.949 1.00 85.88 119 ALA A C 1
ATOM 932 O O . ALA A 1 119 ? -14.634 -1.565 34.063 1.00 85.88 119 ALA A O 1
ATOM 933 N N . VAL A 1 120 ? -12.845 -1.315 32.739 1.00 88.50 120 VAL A N 1
ATOM 934 C CA . VAL A 1 120 ? -11.865 -1.593 33.808 1.00 88.50 120 VAL A CA 1
ATOM 935 C C . VAL A 1 120 ? -11.939 -0.549 34.927 1.00 88.50 120 VAL A C 1
ATOM 937 O O . VAL A 1 120 ? -11.811 -0.890 36.104 1.00 88.50 120 VAL A O 1
ATOM 940 N N . LYS A 1 121 ? -12.135 0.731 34.588 1.00 91.00 121 LYS A N 1
ATOM 941 C CA . LYS A 1 121 ? -12.282 1.799 35.586 1.00 91.00 121 LYS A CA 1
ATOM 942 C C . LYS A 1 121 ? -13.547 1.607 36.427 1.00 91.00 121 LYS A C 1
ATOM 944 O O . LYS A 1 121 ? -13.476 1.794 37.640 1.00 91.00 121 LYS A O 1
ATOM 949 N N . GLN A 1 122 ? -14.656 1.219 35.801 1.00 86.81 122 GLN A N 1
ATOM 950 C CA . GLN A 1 122 ? -15.922 0.963 36.484 1.00 86.81 122 GLN A CA 1
ATOM 951 C C . GLN A 1 122 ? -15.823 -0.253 37.411 1.00 86.81 122 GLN A C 1
ATOM 953 O O . GLN A 1 122 ? -16.068 -0.113 38.603 1.00 86.81 122 GLN A O 1
ATOM 958 N N . ALA A 1 123 ? -15.280 -1.376 36.931 1.00 90.50 123 ALA A N 1
ATOM 959 C CA . ALA A 1 123 ? -15.055 -2.563 37.760 1.00 90.50 123 ALA A CA 1
ATOM 960 C C . ALA A 1 123 ? -14.181 -2.276 38.998 1.00 90.50 123 ALA A C 1
ATOM 962 O O . ALA A 1 123 ? -14.438 -2.789 40.085 1.00 90.50 123 ALA A O 1
ATOM 963 N N . LYS A 1 124 ? -13.158 -1.415 38.866 1.00 91.56 124 LYS A N 1
ATOM 964 C CA . LYS A 1 124 ? -12.339 -0.975 40.010 1.00 91.56 124 LYS A CA 1
ATOM 965 C C . LYS A 1 124 ? -13.106 -0.081 40.988 1.00 91.56 124 LYS A C 1
ATOM 967 O O . LYS A 1 124 ? -12.834 -0.144 42.185 1.00 91.56 124 LYS A O 1
ATOM 972 N N . ALA A 1 125 ? -14.009 0.769 40.500 1.00 92.94 125 ALA A N 1
ATOM 973 C CA . ALA A 1 125 ? -14.845 1.613 41.350 1.00 92.94 125 ALA A CA 1
ATOM 974 C C . ALA A 1 125 ? -15.850 0.768 42.144 1.00 92.94 125 ALA A C 1
ATOM 976 O O . ALA A 1 125 ? -15.947 0.938 43.358 1.00 92.94 125 ALA A O 1
ATOM 977 N N . ASP A 1 126 ? -16.496 -0.194 41.484 1.00 90.88 126 ASP A N 1
ATOM 978 C CA . ASP A 1 126 ? -17.466 -1.106 42.096 1.00 90.88 126 ASP A CA 1
ATOM 979 C C . ASP A 1 126 ? -16.793 -2.013 43.137 1.00 90.88 126 ASP A C 1
ATOM 981 O O . ASP A 1 126 ? -17.272 -2.136 44.263 1.00 90.88 126 ASP A O 1
ATOM 985 N N . ALA A 1 127 ? -15.611 -2.558 42.820 1.00 93.00 127 ALA A N 1
ATOM 986 C CA . ALA A 1 127 ? -14.817 -3.338 43.772 1.00 93.00 127 ALA A CA 1
ATOM 987 C C . ALA A 1 127 ? -14.389 -2.509 44.996 1.00 93.00 127 ALA A C 1
ATOM 989 O O . ALA A 1 127 ? -14.373 -3.014 46.118 1.00 93.00 127 ALA A O 1
ATOM 990 N N . LYS A 1 128 ? -14.060 -1.225 44.802 1.00 93.81 128 LYS A N 1
ATOM 991 C CA . LYS A 1 128 ? -13.722 -0.316 45.905 1.00 93.81 128 LYS A CA 1
ATOM 992 C C . LYS A 1 128 ? -14.938 -0.024 46.789 1.00 93.81 128 LYS A C 1
ATOM 994 O O . LYS A 1 128 ? -14.779 0.036 48.004 1.00 93.81 128 LYS A O 1
ATOM 999 N N . LEU A 1 129 ? -16.118 0.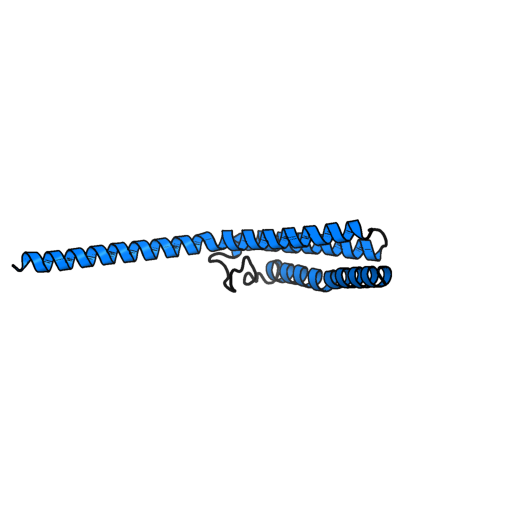146 46.193 1.00 91.38 129 LEU A N 1
ATOM 1000 C CA . LEU A 1 129 ? -17.387 0.347 46.898 1.00 91.38 129 LEU A CA 1
ATOM 1001 C C . LEU A 1 129 ? -17.767 -0.884 47.730 1.00 91.38 129 LEU A C 1
ATOM 1003 O O . LEU A 1 129 ? -18.055 -0.741 48.915 1.00 91.38 129 LEU A O 1
ATOM 1007 N N . ALA A 1 130 ? -17.664 -2.085 47.157 1.00 90.81 130 ALA A N 1
ATOM 1008 C CA . ALA A 1 130 ? -17.926 -3.340 47.865 1.00 90.81 130 ALA A CA 1
ATOM 1009 C C . ALA A 1 130 ? -16.992 -3.534 49.075 1.00 90.81 130 ALA A C 1
ATOM 1011 O O . ALA A 1 130 ? -17.433 -3.918 50.154 1.00 90.81 130 ALA A O 1
ATOM 1012 N N . LEU A 1 131 ? -15.708 -3.192 48.923 1.00 89.62 131 LEU A N 1
ATOM 1013 C CA . LEU A 1 131 ? -14.720 -3.276 50.006 1.00 89.62 131 LEU A CA 1
ATOM 1014 C C . LEU A 1 131 ? -14.971 -2.231 51.110 1.00 89.62 131 LEU A C 1
ATOM 1016 O O . LEU A 1 131 ? -14.635 -2.450 52.271 1.00 89.62 131 LEU A O 1
ATOM 1020 N N . GLN A 1 132 ? -15.566 -1.083 50.770 1.00 89.06 132 GLN A N 1
ATOM 1021 C CA . GLN A 1 132 ? -15.996 -0.088 51.757 1.00 89.06 132 GLN A CA 1
ATOM 1022 C C . GLN A 1 132 ? -17.242 -0.539 52.521 1.00 89.06 132 GLN A C 1
ATOM 1024 O O . GLN A 1 132 ? -17.300 -0.327 53.729 1.00 89.06 132 GLN A O 1
ATOM 1029 N N . GLN A 1 133 ? -18.195 -1.173 51.836 1.00 86.88 133 GLN A N 1
ATOM 1030 C CA . GLN A 1 133 ? -19.407 -1.717 52.448 1.00 86.88 133 GLN A CA 1
ATOM 1031 C C . GLN A 1 133 ? -19.075 -2.839 53.435 1.00 86.88 133 GLN A C 1
ATOM 1033 O O . GLN A 1 133 ? -19.487 -2.750 54.587 1.00 86.88 133 GLN A O 1
ATOM 1038 N N . SER A 1 134 ? -18.226 -3.802 53.053 1.00 83.75 134 SER A N 1
ATOM 1039 C CA . SER A 1 134 ? -17.811 -4.878 53.967 1.00 83.75 134 SER A CA 1
ATOM 1040 C C . SER A 1 134 ? -17.098 -4.330 55.208 1.00 83.75 134 SER A C 1
ATOM 1042 O O . SER A 1 134 ? -17.378 -4.729 56.331 1.00 83.75 134 SER A O 1
ATOM 1044 N N . LYS A 1 135 ? -16.222 -3.332 55.028 1.00 84.19 135 LYS A N 1
ATOM 1045 C CA . LYS A 1 135 ? -15.502 -2.706 56.145 1.00 84.19 135 LYS A CA 1
ATOM 1046 C C . LYS A 1 135 ? -16.421 -1.896 57.071 1.00 84.19 135 LYS A C 1
ATOM 1048 O O . LYS A 1 135 ? -16.090 -1.717 58.240 1.00 84.19 135 LYS A O 1
ATOM 1053 N N . GLN A 1 136 ? -17.535 -1.367 56.559 1.00 79.56 136 GLN A N 1
ATOM 1054 C CA . GLN A 1 136 ? -18.554 -0.694 57.369 1.00 79.56 136 GLN A CA 1
ATOM 1055 C C . GLN A 1 136 ? -19.427 -1.688 58.140 1.00 79.56 136 GLN A C 1
ATOM 1057 O O . GLN A 1 136 ? -19.739 -1.424 59.298 1.00 79.56 136 GLN A O 1
ATOM 1062 N N . GLU A 1 137 ? -19.772 -2.828 57.540 1.00 77.44 137 GLU A N 1
ATOM 1063 C CA . GLU A 1 137 ? -20.488 -3.918 58.218 1.00 77.44 137 GLU A CA 1
ATOM 1064 C C . GLU A 1 137 ? -19.660 -4.494 59.379 1.00 77.44 137 GLU A C 1
ATOM 1066 O O . GLU A 1 137 ? -20.174 -4.625 60.490 1.00 77.44 137 GLU A O 1
ATOM 1071 N N . ASP A 1 138 ? -18.358 -4.716 59.172 1.00 75.56 138 ASP A N 1
ATOM 1072 C CA . ASP A 1 138 ? -17.441 -5.214 60.209 1.00 75.56 138 ASP A CA 1
ATOM 1073 C C . ASP A 1 138 ? -17.252 -4.227 61.379 1.00 75.56 138 ASP A C 1
ATOM 1075 O O . ASP A 1 138 ? -17.005 -4.636 62.513 1.00 75.56 138 ASP A O 1
ATOM 1079 N N . ALA A 1 139 ? -17.353 -2.919 61.116 1.00 73.38 139 ALA A N 1
ATOM 1080 C CA . ALA A 1 139 ? -17.179 -1.867 62.121 1.00 73.38 139 ALA A CA 1
ATOM 1081 C C . ALA A 1 139 ? -18.468 -1.529 62.892 1.00 73.38 139 ALA A C 1
ATOM 1083 O O . ALA A 1 139 ? -18.384 -0.973 63.981 1.00 73.38 139 ALA A O 1
ATOM 1084 N N . GLY A 1 140 ? -19.646 -1.829 62.332 1.00 63.22 140 GLY A N 1
ATOM 1085 C CA . GLY A 1 140 ? -20.943 -1.647 62.997 1.00 63.22 140 GLY A CA 1
ATOM 1086 C C . GLY A 1 140 ? -21.393 -2.847 63.837 1.00 63.22 140 GLY A C 1
ATOM 1087 O O . GLY A 1 140 ? -22.357 -2.731 64.589 1.00 63.22 140 GLY A O 1
ATOM 1088 N N . ALA A 1 141 ? -20.717 -3.992 63.704 1.00 59.88 141 ALA A N 1
ATOM 1089 C CA . ALA A 1 141 ? -20.964 -5.208 64.481 1.00 59.88 141 ALA A CA 1
ATOM 1090 C C . ALA A 1 141 ? -20.127 -5.303 65.781 1.00 59.88 141 ALA A C 1
ATOM 1092 O O . ALA A 1 141 ? -20.199 -6.324 66.469 1.00 59.88 141 ALA A O 1
ATOM 1093 N N . GLN A 1 142 ? -19.342 -4.266 66.105 1.00 52.56 142 GLN A N 1
ATOM 1094 C CA . GLN A 1 142 ? -18.583 -4.098 67.356 1.00 52.56 142 GLN A CA 1
ATOM 1095 C C . GLN A 1 142 ? -19.235 -3.037 68.242 1.00 52.56 142 GLN A C 1
ATOM 1097 O O . GLN A 1 142 ? -19.208 -3.228 69.478 1.00 52.56 142 GLN A O 1
#

pLDDT: mean 87.25, std 7.95, range [52.56, 95.81]

Radius of gyration: 25.65 Å; chains: 1; bounding box: 51×18×90 Å